Protein AF-A0A8T4JQD3-F1 (afdb_monomer)

Foldseek 3Di:
DDLVVLLVVLVVLCVVLVFDDDPQKTFDALVSLVVSQVVLCVVLVHDQDPVNCCVQVADPDDDDPRDHPDGGGIGGSVSVSVVSVVRSVVVVVD

Solvent-accessible surface area (backbone atoms only — not comparable to full-atom values): 5532 Å² total; per-residue (Å²): 119,59,60,70,58,47,40,51,51,53,54,47,54,32,55,78,69,68,50,59,72,57,98,61,25,33,64,35,42,44,65,58,44,53,54,50,52,52,50,50,25,64,78,63,75,46,88,79,50,74,70,50,42,56,67,48,61,41,61,100,73,79,91,70,73,78,47,87,83,54,76,67,42,61,26,46,49,62,50,45,37,53,52,52,35,55,51,49,46,51,63,78,73,107

Nearest PDB structures (foldseek):
  6nr8-assembly1_4  TM=2.829E-01  e=7.529E+00  Homo sapiens

Sequence (94 aa):
MERSGVEQKIRQILQEKNIETSQGNIEVDSLDAVGFVMDLEEEFDMEISNTDIDTYFSPPRSNSQWLLGDPKQQVSVNKIVDYVHEKVESYETA

Secondary structure (DSSP, 8-state):
--HHHHHHHHHHHHHHTT--EETTEEEE-HHHHHHHHHHHHHHHT----HHHIIIIIS-SSS-----TT---EEEEHHHHHHHHHHHHHHHHT-

Radius of gyration: 12.71 Å; Cα contacts (8 Å, |Δi|>4): 99; chains: 1; bounding box: 31×26×30 Å

Structure (mmCIF, N/CA/C/O backbone):
data_AF-A0A8T4JQD3-F1
#
_entry.id   AF-A0A8T4JQD3-F1
#
loop_
_atom_site.group_PDB
_atom_site.id
_atom_site.type_symbol
_atom_s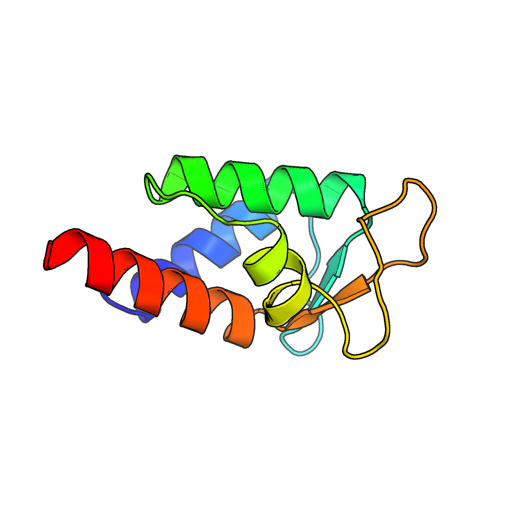ite.label_atom_id
_atom_site.label_alt_id
_atom_site.label_comp_id
_atom_site.label_asym_id
_atom_site.label_entity_id
_atom_site.label_seq_id
_atom_site.pdbx_PDB_ins_code
_atom_site.Cartn_x
_atom_site.Cartn_y
_atom_site.Cartn_z
_atom_site.occupancy
_atom_site.B_iso_or_equiv
_atom_site.auth_seq_id
_atom_site.auth_comp_id
_atom_site.auth_asym_id
_atom_site.auth_atom_id
_atom_site.pdbx_PDB_model_num
ATOM 1 N N . MET A 1 1 ? -12.156 1.714 10.722 1.00 80.19 1 MET A N 1
ATOM 2 C CA . MET A 1 1 ? -11.469 2.985 10.335 1.00 80.19 1 MET A CA 1
ATOM 3 C C . MET A 1 1 ? -12.095 3.566 9.060 1.00 80.19 1 MET A C 1
ATOM 5 O O . MET A 1 1 ? -12.493 2.783 8.218 1.00 80.19 1 MET A O 1
ATOM 9 N N . GLU A 1 2 ? -12.171 4.895 8.864 1.00 88.88 2 GLU A N 1
ATOM 10 C CA . GLU A 1 2 ? -12.673 5.479 7.595 1.00 88.88 2 GLU A CA 1
ATOM 11 C C . GLU A 1 2 ? -11.685 5.303 6.420 1.00 88.88 2 GLU A C 1
ATOM 13 O O . GLU A 1 2 ? -10.475 5.482 6.586 1.00 88.88 2 GLU A O 1
ATOM 18 N N . ARG A 1 3 ? -12.199 5.070 5.201 1.00 88.94 3 ARG A N 1
ATOM 19 C CA . ARG A 1 3 ? -11.410 4.955 3.951 1.00 88.94 3 ARG A CA 1
ATOM 20 C C . ARG A 1 3 ? -10.439 6.116 3.717 1.00 88.94 3 ARG A C 1
ATOM 22 O O . ARG A 1 3 ? -9.336 5.911 3.222 1.00 88.94 3 ARG A O 1
ATOM 29 N N . SER A 1 4 ? -10.839 7.334 4.071 1.00 90.75 4 SER A N 1
ATOM 30 C CA . SER A 1 4 ? -10.002 8.540 3.990 1.00 90.75 4 SER A CA 1
ATOM 31 C C . SER A 1 4 ? -8.756 8.447 4.880 1.00 90.75 4 SER A C 1
ATOM 33 O O . SER A 1 4 ? -7.676 8.858 4.460 1.00 90.75 4 SER A O 1
ATOM 35 N N . GLY A 1 5 ? -8.887 7.876 6.080 1.00 92.00 5 GLY A N 1
ATOM 36 C CA . GLY A 1 5 ? -7.771 7.635 6.997 1.00 92.00 5 GLY A CA 1
ATOM 37 C C . GLY A 1 5 ? -6.830 6.545 6.486 1.00 92.00 5 GLY A C 1
ATOM 38 O O . GLY A 1 5 ? -5.613 6.721 6.519 1.00 92.00 5 GLY A O 1
ATOM 39 N N . VAL A 1 6 ? -7.389 5.465 5.928 1.00 92.12 6 VAL A N 1
ATOM 40 C CA . VAL A 1 6 ? -6.618 4.398 5.266 1.00 92.12 6 VAL A CA 1
ATOM 41 C C . VAL A 1 6 ? -5.799 4.966 4.101 1.00 92.12 6 VAL A C 1
ATOM 43 O O . VAL A 1 6 ? -4.598 4.723 4.007 1.00 92.12 6 VAL A O 1
ATOM 46 N N . GLU A 1 7 ? -6.412 5.798 3.255 1.00 93.19 7 GLU A N 1
ATOM 47 C CA . GLU A 1 7 ? -5.722 6.452 2.140 1.00 93.19 7 GLU A CA 1
ATOM 48 C C . GLU A 1 7 ? -4.576 7.359 2.602 1.00 93.19 7 GLU A C 1
ATOM 50 O O . GLU A 1 7 ? -3.503 7.349 1.996 1.00 93.19 7 GLU A O 1
ATOM 55 N N . GLN A 1 8 ? -4.773 8.132 3.672 1.00 93.00 8 GLN A N 1
ATOM 56 C CA . GLN A 1 8 ? -3.724 8.992 4.221 1.00 93.00 8 GLN A CA 1
ATOM 57 C C . GLN A 1 8 ? -2.523 8.184 4.719 1.00 93.00 8 GLN A C 1
ATOM 59 O O . GLN A 1 8 ? -1.394 8.514 4.359 1.00 93.00 8 GLN A O 1
ATOM 64 N N . LYS A 1 9 ? -2.764 7.108 5.475 1.00 93.69 9 LYS A N 1
ATOM 65 C CA . LYS A 1 9 ? -1.706 6.213 5.963 1.00 93.69 9 LYS A CA 1
ATOM 66 C C . LYS A 1 9 ? -0.948 5.544 4.818 1.00 93.69 9 LYS A C 1
ATOM 68 O O . LYS A 1 9 ? 0.275 5.603 4.776 1.00 93.69 9 LYS A O 1
ATOM 73 N N . ILE A 1 10 ? -1.659 5.006 3.825 1.00 92.19 10 ILE A N 1
ATOM 74 C CA . ILE A 1 10 ? -1.033 4.405 2.637 1.00 92.19 10 ILE A CA 1
ATOM 75 C C . ILE A 1 10 ? -0.147 5.424 1.912 1.00 92.19 10 ILE A C 1
ATOM 77 O O . ILE A 1 10 ? 0.984 5.117 1.544 1.00 92.19 10 ILE A O 1
ATOM 81 N N . ARG A 1 11 ? -0.626 6.660 1.724 1.00 91.56 11 ARG A N 1
ATOM 82 C CA . ARG A 1 11 ? 0.172 7.728 1.101 1.00 91.56 11 ARG A CA 1
ATOM 83 C C . ARG A 1 11 ? 1.404 8.094 1.926 1.00 91.56 11 ARG A C 1
ATOM 85 O O . ARG A 1 11 ? 2.424 8.423 1.328 1.00 91.56 11 ARG A O 1
ATOM 92 N N . GLN A 1 12 ? 1.316 8.039 3.252 1.00 93.06 12 GLN A N 1
ATOM 93 C CA . GLN A 1 12 ? 2.454 8.270 4.135 1.00 93.06 12 GLN A CA 1
ATOM 94 C C . GLN A 1 12 ? 3.514 7.171 3.977 1.00 93.06 12 GLN A C 1
ATOM 96 O O . GLN A 1 12 ? 4.670 7.501 3.733 1.00 93.06 12 GLN A O 1
ATOM 101 N N . ILE A 1 13 ? 3.123 5.893 3.992 1.00 92.25 13 ILE A N 1
ATOM 102 C CA . ILE A 1 13 ? 4.045 4.761 3.776 1.00 92.25 13 ILE A CA 1
ATOM 103 C C . ILE A 1 13 ? 4.751 4.892 2.418 1.00 92.25 13 ILE A C 1
ATOM 105 O O . ILE A 1 13 ? 5.970 4.754 2.313 1.00 92.25 13 ILE A O 1
ATOM 109 N N . LEU A 1 14 ? 4.001 5.229 1.362 1.00 90.38 14 LEU A N 1
ATOM 110 C CA . LEU A 1 1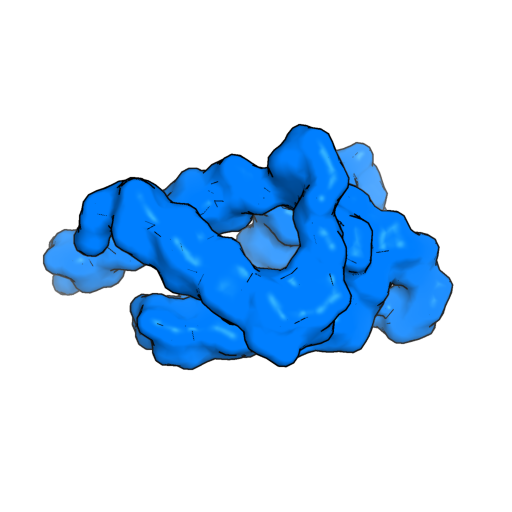4 ? 4.575 5.450 0.030 1.00 90.38 14 LEU A CA 1
ATOM 111 C C . LEU A 1 14 ? 5.614 6.584 0.027 1.00 90.38 14 LEU A C 1
ATOM 113 O O . LEU A 1 14 ? 6.654 6.458 -0.618 1.00 90.38 14 LEU A O 1
ATOM 117 N N . GLN A 1 15 ? 5.367 7.671 0.765 1.00 90.25 15 GLN A N 1
ATOM 118 C CA . GLN A 1 15 ? 6.326 8.770 0.913 1.00 90.25 15 GLN A CA 1
ATOM 119 C C . GLN A 1 15 ? 7.573 8.352 1.699 1.00 90.25 15 GLN A C 1
ATOM 121 O O . GLN A 1 15 ? 8.681 8.673 1.276 1.00 90.25 15 GLN A O 1
ATOM 126 N N . GLU A 1 16 ? 7.414 7.621 2.803 1.00 90.75 16 GLU A N 1
ATOM 127 C CA . GLU A 1 16 ? 8.527 7.128 3.627 1.00 90.75 16 GLU A CA 1
ATOM 128 C C . GLU A 1 16 ? 9.445 6.185 2.836 1.00 90.75 16 GLU A C 1
ATOM 130 O O . GLU A 1 16 ? 10.670 6.240 2.972 1.00 90.75 16 GLU A O 1
ATOM 135 N N . LYS A 1 17 ? 8.866 5.401 1.921 1.00 85.81 17 LYS A N 1
ATOM 136 C CA . LYS A 1 17 ? 9.600 4.525 0.999 1.00 85.81 17 LYS A CA 1
ATOM 137 C C . LYS A 1 17 ? 10.147 5.210 -0.252 1.00 85.81 17 LYS A C 1
ATOM 139 O O . LYS A 1 17 ? 10.850 4.564 -1.021 1.00 85.81 17 LYS A O 1
ATOM 144 N N . ASN A 1 18 ? 9.874 6.498 -0.466 1.00 87.31 18 ASN A N 1
ATOM 145 C CA . ASN A 1 18 ? 10.178 7.208 -1.717 1.00 87.31 18 ASN A CA 1
ATOM 146 C C . ASN A 1 18 ? 9.574 6.537 -2.970 1.00 87.31 18 ASN A C 1
ATOM 148 O O . ASN A 1 18 ? 10.146 6.611 -4.059 1.00 87.31 18 ASN A O 1
ATOM 152 N N . ILE A 1 19 ? 8.408 5.902 -2.831 1.00 84.81 19 ILE A N 1
ATOM 153 C CA . ILE A 1 19 ? 7.662 5.339 -3.957 1.00 84.81 19 ILE A CA 1
ATOM 154 C C . ILE A 1 19 ? 6.828 6.459 -4.577 1.00 84.81 19 ILE A C 1
ATOM 156 O O . ILE A 1 19 ? 5.862 6.956 -3.991 1.00 84.81 19 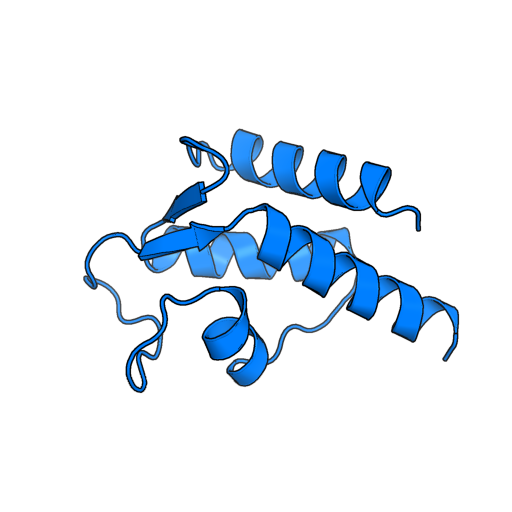ILE A O 1
ATOM 160 N N . GLU A 1 20 ? 7.197 6.868 -5.787 1.00 83.06 20 GLU A N 1
ATOM 161 C CA . GLU A 1 20 ? 6.464 7.907 -6.499 1.00 83.06 20 GLU A CA 1
ATOM 162 C C . GLU A 1 20 ? 5.093 7.407 -6.968 1.00 83.06 20 GLU A C 1
ATOM 164 O O . GLU A 1 20 ? 4.931 6.290 -7.466 1.00 83.06 20 GLU A O 1
ATOM 169 N N . THR A 1 21 ? 4.095 8.285 -6.847 1.00 82.88 21 THR A N 1
ATOM 170 C CA . THR A 1 21 ? 2.759 8.049 -7.399 1.00 82.88 21 THR A CA 1
ATOM 171 C C . THR A 1 21 ? 2.563 8.888 -8.658 1.00 82.88 21 THR A C 1
ATOM 173 O O . THR A 1 21 ? 2.786 10.099 -8.648 1.00 82.88 21 THR A O 1
ATOM 176 N N . SER A 1 22 ? 2.107 8.265 -9.741 1.00 82.81 22 SER A N 1
ATOM 177 C CA . SER A 1 22 ? 1.775 8.929 -11.001 1.00 82.81 22 SER A CA 1
ATOM 178 C C . SER A 1 22 ? 0.374 8.525 -11.440 1.00 82.81 22 SER A C 1
ATOM 180 O O . SER A 1 22 ? 0.054 7.344 -11.545 1.00 82.81 22 SER A O 1
ATOM 182 N N . GLN A 1 23 ? -0.495 9.516 -11.663 1.00 81.62 23 GLN A N 1
ATOM 183 C CA . GLN A 1 23 ? -1.883 9.308 -12.109 1.00 81.62 23 GLN A CA 1
ATOM 184 C C . GLN A 1 23 ? -2.707 8.347 -11.220 1.00 81.62 23 GLN A C 1
ATOM 186 O O . GLN A 1 23 ? -3.630 7.692 -11.697 1.00 81.62 23 GLN A O 1
ATOM 191 N N . GLY A 1 24 ? -2.393 8.266 -9.921 1.00 80.75 24 GLY A N 1
ATOM 192 C CA . GLY A 1 24 ? -3.068 7.359 -8.982 1.00 80.75 24 GLY A CA 1
ATOM 193 C C . GLY A 1 24 ? -2.545 5.919 -8.993 1.00 80.75 24 GLY A C 1
ATOM 194 O O . GLY A 1 24 ? -3.140 5.057 -8.345 1.00 80.75 24 GLY A O 1
ATOM 195 N N . ASN A 1 25 ? -1.436 5.664 -9.688 1.00 84.62 25 ASN A N 1
ATOM 196 C CA . ASN A 1 25 ? -0.700 4.407 -9.644 1.00 84.62 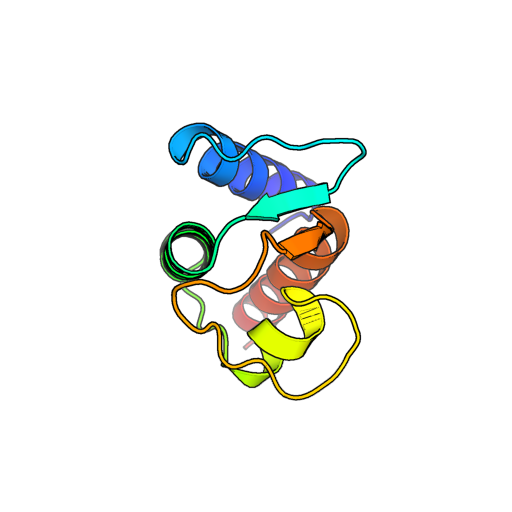25 ASN A CA 1
ATOM 197 C C . ASN A 1 25 ? 0.677 4.610 -9.003 1.00 84.62 25 ASN A C 1
ATOM 199 O O . ASN A 1 25 ? 1.210 5.718 -9.020 1.00 84.62 25 ASN A O 1
ATOM 203 N N . ILE A 1 26 ? 1.250 3.539 -8.469 1.00 83.81 26 ILE A N 1
ATOM 204 C CA . ILE A 1 26 ? 2.650 3.450 -8.048 1.00 83.81 26 ILE A CA 1
ATOM 205 C C . ILE A 1 26 ? 3.422 2.598 -9.046 1.00 83.81 26 ILE A C 1
ATOM 207 O O . ILE A 1 26 ? 2.867 1.644 -9.590 1.00 83.81 26 ILE A O 1
ATOM 211 N N . GLU A 1 27 ? 4.687 2.939 -9.272 1.00 82.25 27 GLU A N 1
ATOM 212 C CA . GLU A 1 27 ? 5.641 2.074 -9.966 1.00 82.25 27 GLU A CA 1
ATOM 213 C C . GLU A 1 27 ? 6.618 1.504 -8.946 1.00 82.25 27 GLU A C 1
ATOM 215 O O . GLU A 1 27 ? 7.516 2.206 -8.485 1.00 82.25 27 GLU A O 1
ATOM 220 N N . VAL A 1 28 ? 6.435 0.232 -8.602 1.00 76.38 28 VAL A N 1
ATOM 221 C CA . VAL A 1 28 ? 7.247 -0.459 -7.595 1.00 76.38 28 VAL A CA 1
ATOM 222 C C . VAL A 1 28 ? 8.011 -1.612 -8.222 1.00 76.38 28 VAL A C 1
ATOM 224 O O . VAL A 1 28 ? 7.506 -2.299 -9.114 1.00 76.38 28 VAL A O 1
ATOM 227 N N . ASP A 1 29 ? 9.249 -1.809 -7.780 1.00 75.19 29 ASP A N 1
ATOM 228 C CA . ASP A 1 29 ? 9.966 -3.052 -8.037 1.00 75.19 29 ASP A CA 1
ATOM 229 C C . ASP A 1 29 ? 9.592 -4.123 -7.001 1.00 75.19 29 ASP A C 1
ATOM 231 O O . ASP A 1 29 ? 8.840 -3.875 -6.055 1.00 75.19 29 ASP A O 1
ATOM 235 N N . SER A 1 30 ? 10.098 -5.340 -7.194 1.00 70.62 30 SER A N 1
ATOM 236 C CA . SER A 1 30 ? 9.745 -6.480 -6.352 1.00 70.62 30 SER A CA 1
ATOM 237 C C . SER A 1 30 ? 10.182 -6.341 -4.893 1.00 70.62 30 SER A C 1
ATOM 239 O O . SER A 1 30 ? 9.536 -6.913 -4.021 1.00 70.62 30 SER A O 1
ATOM 241 N N . LEU A 1 31 ? 11.257 -5.601 -4.603 1.00 73.12 31 LEU A N 1
ATOM 242 C CA . LEU A 1 31 ? 11.726 -5.395 -3.229 1.00 73.12 31 LEU A CA 1
ATOM 243 C C . LEU A 1 31 ? 10.902 -4.322 -2.526 1.00 73.12 31 LEU A C 1
ATOM 245 O O . LEU A 1 31 ? 10.468 -4.525 -1.391 1.00 73.12 31 LEU A O 1
ATOM 249 N N . ASP A 1 32 ? 10.661 -3.209 -3.213 1.00 79.19 32 ASP A N 1
ATOM 250 C CA . ASP A 1 32 ? 9.876 -2.100 -2.688 1.00 79.19 32 ASP A CA 1
ATOM 251 C C . ASP A 1 32 ? 8.431 -2.516 -2.439 1.00 79.19 32 ASP A C 1
ATOM 253 O O . ASP A 1 32 ? 7.861 -2.143 -1.416 1.00 79.19 32 ASP A O 1
ATOM 257 N N . ALA A 1 33 ? 7.860 -3.342 -3.317 1.00 77.44 33 ALA A N 1
ATOM 258 C CA . ALA A 1 33 ? 6.512 -3.861 -3.149 1.00 77.44 33 ALA A CA 1
ATOM 259 C C . ALA A 1 33 ? 6.372 -4.825 -1.971 1.00 77.44 33 ALA A C 1
ATOM 2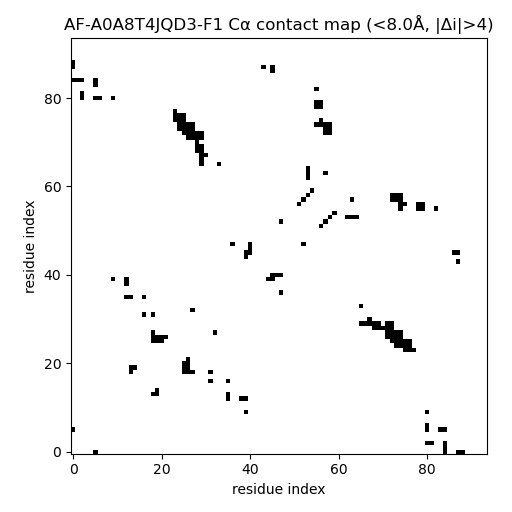61 O O . ALA A 1 33 ? 5.423 -4.696 -1.205 1.00 77.44 33 ALA A O 1
ATOM 262 N N . VAL A 1 34 ? 7.317 -5.755 -1.789 1.00 79.38 34 VAL A N 1
ATOM 263 C CA . VAL A 1 34 ? 7.313 -6.649 -0.619 1.00 79.38 34 VAL A CA 1
ATOM 264 C C . VAL A 1 34 ? 7.431 -5.829 0.660 1.00 79.38 34 VAL A C 1
ATOM 266 O O . VAL A 1 34 ? 6.646 -6.020 1.582 1.00 79.38 34 VAL A O 1
ATOM 269 N N . GLY A 1 35 ? 8.354 -4.865 0.698 1.00 83.88 35 GLY A N 1
ATOM 270 C CA . GLY A 1 35 ? 8.479 -3.980 1.851 1.00 83.88 35 GLY A CA 1
ATOM 271 C C . GLY A 1 35 ? 7.231 -3.120 2.072 1.00 83.88 35 GLY A C 1
ATOM 272 O O . GLY A 1 35 ? 6.852 -2.890 3.207 1.00 83.88 35 GLY A O 1
ATOM 273 N N . PHE A 1 36 ? 6.581 -2.650 1.008 1.00 86.62 36 PHE A N 1
ATOM 274 C CA . PHE A 1 36 ? 5.335 -1.893 1.108 1.00 86.62 36 PHE A CA 1
ATOM 275 C C . PHE A 1 36 ? 4.198 -2.743 1.684 1.00 86.62 36 PHE A C 1
ATOM 277 O O . PHE A 1 36 ? 3.470 -2.266 2.544 1.00 86.62 36 PHE A O 1
ATOM 284 N N . VAL A 1 37 ? 4.067 -4.003 1.260 1.00 86.50 37 VAL A N 1
ATOM 285 C CA . VAL A 1 37 ? 3.088 -4.940 1.830 1.00 86.50 37 VAL A CA 1
ATOM 286 C C . VAL A 1 37 ? 3.369 -5.182 3.314 1.00 86.50 37 VAL A C 1
ATOM 288 O O . VAL A 1 37 ? 2.440 -5.085 4.106 1.00 86.50 37 VAL A O 1
ATOM 291 N N . MET A 1 38 ? 4.628 -5.410 3.701 1.00 88.44 38 MET A N 1
ATOM 292 C CA . MET A 1 38 ? 5.001 -5.601 5.111 1.00 88.44 38 MET A CA 1
ATOM 293 C C . MET A 1 38 ? 4.651 -4.385 5.980 1.00 88.44 38 MET A C 1
ATOM 295 O O . MET A 1 38 ? 4.104 -4.550 7.066 1.00 88.44 38 MET A O 1
ATOM 299 N N . ASP A 1 39 ? 4.905 -3.168 5.494 1.00 91.81 39 ASP A N 1
ATOM 300 C CA . ASP A 1 39 ? 4.551 -1.948 6.227 1.00 91.81 39 ASP A CA 1
ATOM 301 C C . ASP A 1 39 ? 3.028 -1.790 6.374 1.00 91.81 39 ASP A C 1
ATOM 303 O O . ASP A 1 39 ? 2.557 -1.281 7.387 1.00 91.81 39 ASP A O 1
ATOM 307 N N . LEU A 1 40 ? 2.235 -2.232 5.387 1.00 90.81 40 LEU A N 1
ATOM 308 C CA . LEU A 1 40 ? 0.773 -2.255 5.511 1.00 90.81 40 LEU A CA 1
ATOM 309 C C . LEU A 1 40 ? 0.313 -3.269 6.561 1.00 90.81 40 LEU A C 1
ATOM 311 O O . LEU A 1 40 ? -0.586 -2.967 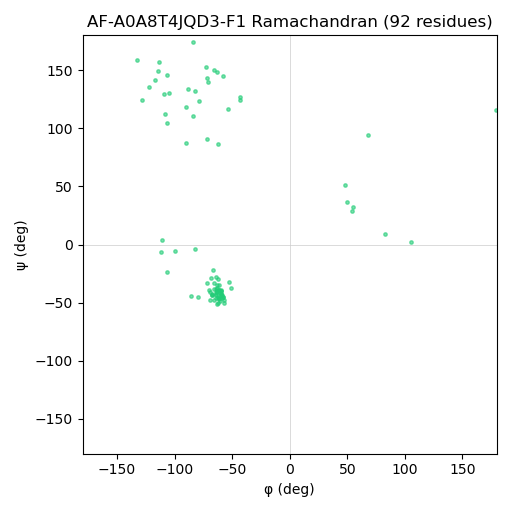7.342 1.00 90.81 40 LEU A O 1
ATOM 315 N N . GLU A 1 41 ? 0.907 -4.459 6.577 1.00 90.38 41 GLU A N 1
ATOM 316 C CA . GLU A 1 41 ? 0.609 -5.477 7.587 1.00 90.38 41 GLU A CA 1
ATOM 317 C C . GLU A 1 41 ? 0.899 -4.958 9.001 1.00 90.38 41 GLU A C 1
ATOM 319 O O . GLU A 1 41 ? 0.063 -5.111 9.891 1.00 90.38 41 GLU A O 1
ATOM 324 N N . GLU A 1 42 ? 2.031 -4.274 9.193 1.00 91.25 42 GLU A N 1
ATOM 325 C CA . GLU A 1 42 ? 2.417 -3.680 10.477 1.00 91.25 42 GLU A CA 1
ATOM 326 C C . GLU A 1 42 ? 1.523 -2.489 10.870 1.00 91.25 42 GLU A C 1
ATOM 328 O O . GLU A 1 42 ? 1.019 -2.436 11.992 1.00 91.25 42 GLU A O 1
ATOM 333 N N . GLU A 1 43 ? 1.276 -1.546 9.956 1.00 91.81 43 GLU A N 1
ATOM 334 C CA . GLU A 1 43 ? 0.530 -0.310 10.241 1.00 91.81 43 GLU A CA 1
ATOM 335 C C . GLU A 1 43 ? -0.960 -0.555 10.543 1.00 91.81 43 GLU A C 1
ATOM 337 O O . GLU A 1 43 ? -1.602 0.231 11.256 1.00 91.81 43 GLU A O 1
ATOM 342 N N . PHE A 1 44 ? -1.527 -1.622 9.978 1.00 89.56 44 PHE A N 1
ATOM 343 C CA . PHE A 1 44 ? -2.940 -1.974 10.120 1.00 89.56 44 PHE A CA 1
ATOM 344 C C . PHE A 1 44 ? -3.184 -3.240 10.952 1.00 89.56 44 PHE A C 1
ATOM 346 O O . PHE A 1 44 ? -4.344 -3.626 11.088 1.00 89.56 44 PHE A O 1
ATOM 353 N N . ASP A 1 45 ? -2.136 -3.845 11.526 1.00 88.31 45 ASP A N 1
ATOM 354 C CA . ASP A 1 45 ? -2.197 -5.102 12.294 1.00 88.31 45 ASP A CA 1
ATOM 355 C C . ASP A 1 45 ? -2.992 -6.192 11.547 1.00 88.31 45 ASP A C 1
ATOM 357 O O . ASP A 1 45 ? -3.959 -6.767 12.051 1.00 88.31 45 ASP A O 1
ATOM 361 N N . MET A 1 46 ? -2.627 -6.416 10.281 1.00 86.50 46 MET A N 1
ATOM 362 C CA . MET A 1 46 ? -3.340 -7.313 9.366 1.00 86.50 46 MET A CA 1
ATOM 363 C C . MET A 1 46 ? -2.396 -8.262 8.630 1.00 86.50 46 MET A C 1
ATOM 365 O O . MET A 1 46 ? -1.219 -7.976 8.472 1.00 86.50 46 MET A O 1
ATOM 369 N N . GLU A 1 47 ? -2.934 -9.378 8.131 1.00 87.56 47 GLU A N 1
ATOM 370 C CA . GLU A 1 47 ? -2.204 -10.325 7.278 1.00 87.56 47 GLU A CA 1
ATOM 371 C C . GLU A 1 47 ? -2.721 -10.246 5.831 1.00 87.56 47 GLU A C 1
ATOM 373 O O . GLU A 1 47 ? -3.934 -10.318 5.569 1.00 87.56 47 GLU A O 1
ATOM 378 N N . ILE A 1 48 ? -1.798 -10.102 4.881 1.00 83.62 48 ILE A N 1
ATOM 379 C CA . ILE A 1 48 ? -2.049 -10.049 3.442 1.00 83.62 48 ILE A CA 1
ATO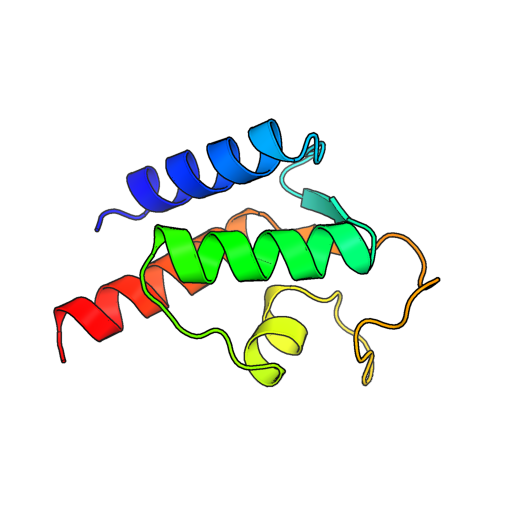M 380 C C . ILE A 1 48 ? -1.545 -11.353 2.827 1.00 83.62 48 ILE A C 1
ATOM 382 O O . ILE A 1 48 ? -0.349 -11.628 2.757 1.00 83.62 48 ILE A O 1
ATOM 386 N N . SER A 1 49 ? -2.467 -12.178 2.331 1.00 82.75 49 SER A N 1
ATOM 387 C CA . SER A 1 49 ? -2.074 -13.447 1.725 1.00 82.75 49 SER A CA 1
ATOM 388 C C . SER A 1 49 ? -1.416 -13.227 0.361 1.00 82.75 49 SER A C 1
ATOM 390 O O . SER A 1 49 ? -1.779 -12.307 -0.368 1.00 82.75 49 SER A O 1
ATOM 392 N N . ASN A 1 50 ? -0.531 -14.136 -0.061 1.00 74.81 50 ASN A N 1
ATOM 393 C CA . ASN A 1 50 ? 0.052 -14.097 -1.413 1.00 74.81 50 ASN A CA 1
ATOM 394 C C . ASN A 1 50 ? -1.015 -14.017 -2.525 1.00 74.81 50 ASN A C 1
ATOM 396 O O . ASN A 1 50 ? -0.796 -13.378 -3.548 1.00 74.81 50 ASN A O 1
ATOM 400 N N . THR A 1 51 ? -2.188 -14.620 -2.306 1.00 78.25 51 THR A N 1
ATOM 401 C CA . THR A 1 51 ? -3.322 -14.550 -3.243 1.00 78.25 51 THR A CA 1
ATOM 402 C C . THR A 1 51 ? -3.881 -13.129 -3.356 1.00 78.25 51 THR A C 1
ATOM 404 O O . THR A 1 51 ? -4.250 -12.689 -4.447 1.00 78.25 51 THR A O 1
ATOM 407 N N . ASP A 1 52 ? -3.940 -12.400 -2.239 1.00 80.12 52 ASP A N 1
ATOM 408 C CA . ASP A 1 52 ? -4.394 -11.010 -2.206 1.00 80.12 52 ASP A CA 1
ATOM 409 C C . ASP A 1 52 ? -3.366 -10.091 -2.872 1.00 80.12 52 ASP A C 1
ATOM 411 O O . ASP A 1 52 ? -3.741 -9.208 -3.646 1.00 80.12 52 ASP A O 1
ATOM 415 N N . ILE A 1 53 ? -2.072 -10.349 -2.658 1.00 77.50 53 ILE A N 1
ATOM 416 C CA . ILE A 1 53 ? -0.991 -9.632 -3.345 1.00 77.50 53 ILE A CA 1
ATOM 417 C C . ILE A 1 53 ? -1.150 -9.782 -4.869 1.00 77.50 53 ILE A C 1
ATOM 419 O O . ILE A 1 53 ? -1.219 -8.780 -5.580 1.00 77.50 53 ILE A O 1
ATOM 423 N N . ASP A 1 54 ? -1.330 -11.003 -5.373 1.00 72.94 54 ASP A N 1
ATOM 424 C CA . ASP A 1 54 ? -1.520 -11.252 -6.810 1.00 72.94 54 ASP A CA 1
ATOM 425 C C . ASP A 1 54 ? -2.790 -10.583 -7.378 1.00 72.94 54 ASP A C 1
ATOM 427 O O . ASP A 1 54 ? -2.850 -10.225 -8.558 1.00 72.94 54 ASP A O 1
ATOM 431 N N . THR A 1 55 ? -3.823 -10.409 -6.550 1.00 74.12 55 THR A N 1
ATOM 432 C CA . THR A 1 55 ? -5.130 -9.883 -6.977 1.00 74.12 55 THR A CA 1
ATOM 433 C C . THR A 1 55 ? -5.183 -8.355 -6.967 1.00 74.12 55 THR A C 1
ATOM 435 O O . THR A 1 55 ? -5.707 -7.735 -7.901 1.00 74.12 55 THR A O 1
ATOM 438 N N . TYR A 1 56 ? -4.659 -7.738 -5.909 1.00 74.94 56 TYR A N 1
ATOM 439 C CA . TYR A 1 56 ? -4.808 -6.306 -5.639 1.00 74.94 56 TYR A CA 1
ATOM 440 C C . TYR A 1 56 ? -3.524 -5.515 -5.891 1.00 74.94 56 TYR A C 1
ATOM 442 O O . TYR A 1 56 ? -3.601 -4.321 -6.193 1.00 74.94 56 TYR A O 1
ATOM 450 N N . PHE A 1 57 ? -2.368 -6.181 -5.829 1.00 72.38 57 PHE A N 1
ATOM 451 C CA . PHE A 1 57 ? -1.052 -5.554 -5.895 1.00 72.38 57 PHE A CA 1
ATOM 452 C C . PHE A 1 57 ? -0.276 -5.899 -7.174 1.00 72.38 57 PHE A C 1
ATOM 454 O O . PHE A 1 57 ? 0.750 -5.279 -7.424 1.00 72.38 57 PHE A O 1
ATOM 461 N N . SER A 1 58 ? -0.772 -6.799 -8.028 1.00 63.38 58 SER A N 1
ATOM 462 C CA . SER A 1 58 ? -0.140 -7.130 -9.314 1.00 63.38 58 SER A CA 1
ATOM 463 C C . SER A 1 58 ? -1.002 -6.734 -10.526 1.00 63.38 58 SER A C 1
ATOM 465 O O . SER A 1 58 ? -2.238 -6.718 -10.458 1.00 63.38 58 SER A O 1
ATOM 467 N N . PRO A 1 59 ? -0.390 -6.386 -11.677 1.00 54.72 59 PRO A N 1
ATOM 468 C CA . PRO A 1 59 ? -1.132 -6.132 -12.905 1.00 54.72 59 PRO A CA 1
ATOM 469 C C . PRO A 1 59 ? -1.814 -7.418 -13.411 1.00 54.72 59 PRO A C 1
ATOM 471 O O . PRO A 1 59 ? -1.301 -8.523 -13.225 1.00 54.72 59 PRO A O 1
ATOM 474 N N . PRO A 1 60 ? -2.961 -7.313 -14.108 1.00 46.72 60 PRO A N 1
ATOM 475 C CA . PRO A 1 60 ? -3.700 -8.479 -14.569 1.00 46.72 60 PRO A CA 1
ATOM 476 C C . PRO A 1 60 ? -2.960 -9.179 -15.721 1.00 46.72 60 PRO A C 1
ATOM 478 O O . PRO A 1 60 ? -3.182 -8.833 -16.881 1.00 46.72 60 PRO A O 1
ATOM 481 N N . ARG A 1 61 ? -2.093 -10.158 -15.406 1.00 42.12 61 ARG A N 1
ATOM 482 C CA . ARG A 1 61 ? -1.791 -11.377 -16.195 1.00 42.12 61 ARG A CA 1
ATOM 483 C C . ARG A 1 61 ? -0.718 -12.263 -15.525 1.00 42.12 61 ARG A C 1
ATOM 485 O O . ARG A 1 61 ? 0.453 -11.926 -15.535 1.00 42.12 61 ARG A O 1
ATOM 492 N N . SER A 1 62 ? -1.153 -13.472 -15.146 1.00 36.25 62 SER A N 1
ATOM 493 C CA . SER A 1 62 ? -0.399 -14.740 -15.086 1.00 36.25 62 SER A CA 1
ATOM 494 C C . SER A 1 62 ? 0.727 -14.893 -14.044 1.00 36.25 62 SER A C 1
ATOM 496 O O . SER A 1 62 ? 1.885 -14.679 -14.368 1.00 36.25 62 SER A O 1
ATOM 498 N N . ASN A 1 63 ? 0.400 -15.459 -12.873 1.00 39.94 63 ASN A N 1
ATOM 499 C CA . ASN A 1 63 ? 1.305 -16.234 -11.996 1.00 39.94 63 ASN A CA 1
ATOM 500 C C . ASN A 1 63 ? 2.673 -15.607 -11.636 1.00 39.94 63 ASN A C 1
ATOM 502 O O . ASN A 1 63 ? 3.662 -16.334 -11.518 1.00 39.94 63 ASN A O 1
ATOM 506 N N . SER A 1 64 ? 2.758 -14.294 -11.436 1.00 45.84 64 SER A N 1
ATOM 507 C CA . SER A 1 64 ? 4.006 -13.668 -10.993 1.00 45.84 64 SER A CA 1
ATOM 508 C C . SER A 1 64 ? 4.075 -13.623 -9.471 1.00 45.84 64 SER A C 1
ATOM 510 O O . SER A 1 64 ? 3.756 -12.619 -8.848 1.00 45.84 64 SER A O 1
ATOM 512 N N . GLN A 1 65 ? 4.594 -14.706 -8.890 1.00 51.62 65 GLN A N 1
ATOM 513 C CA . GLN A 1 65 ? 5.412 -14.601 -7.680 1.00 51.62 65 GLN A CA 1
ATOM 514 C C . GLN A 1 65 ? 6.368 -13.417 -7.894 1.00 51.62 65 GLN A C 1
ATOM 516 O O . GLN A 1 65 ? 7.023 -13.380 -8.933 1.00 51.62 65 GLN A O 1
ATOM 521 N N . TRP A 1 66 ? 6.422 -12.446 -6.980 1.00 57.94 66 TRP A N 1
ATOM 522 C CA . TRP A 1 66 ? 7.258 -11.248 -7.111 1.00 57.94 66 TRP A CA 1
ATOM 523 C C . TRP A 1 66 ? 8.741 -11.641 -7.174 1.00 57.94 66 TRP A C 1
ATOM 525 O O . TRP A 1 66 ? 9.431 -11.738 -6.161 1.00 57.94 66 TRP A O 1
ATOM 535 N N . LEU A 1 67 ? 9.230 -11.944 -8.376 1.00 51.84 67 LEU A N 1
ATOM 536 C CA . LEU A 1 67 ? 10.595 -12.381 -8.612 1.00 51.84 67 LEU A CA 1
ATOM 537 C C . LEU A 1 67 ? 11.490 -11.144 -8.686 1.00 51.84 67 LEU A C 1
ATOM 539 O O . LEU A 1 67 ? 11.187 -10.160 -9.363 1.00 51.84 67 LEU A O 1
ATOM 543 N N . LEU A 1 68 ? 12.608 -11.186 -7.963 1.00 51.19 68 LEU A N 1
ATOM 544 C CA . LEU A 1 68 ? 13.662 -10.177 -8.048 1.00 51.19 68 LEU A CA 1
ATOM 545 C C . LEU A 1 68 ? 14.096 -10.009 -9.513 1.00 51.19 68 LEU A C 1
ATOM 547 O O . LEU A 1 68 ? 14.632 -10.946 -10.105 1.00 51.19 68 LEU A O 1
ATOM 551 N N . GLY A 1 69 ? 13.883 -8.819 -10.079 1.00 51.75 69 GLY A N 1
ATOM 552 C CA . GLY A 1 69 ? 14.257 -8.494 -11.460 1.00 51.75 69 GLY A CA 1
ATOM 553 C C . GLY A 1 69 ? 13.101 -8.421 -12.462 1.00 51.75 69 GLY A C 1
ATOM 554 O O . GLY A 1 69 ? 13.362 -8.163 -13.638 1.00 51.75 69 GLY A O 1
ATOM 555 N N . ASP A 1 70 ? 11.852 -8.601 -12.021 1.00 61.69 70 ASP A N 1
ATOM 556 C CA . ASP A 1 70 ? 10.684 -8.282 -12.845 1.00 61.69 70 ASP A CA 1
ATOM 557 C C . ASP A 1 70 ? 10.622 -6.775 -13.173 1.00 61.69 70 ASP A C 1
ATOM 559 O O . ASP A 1 70 ? 11.083 -5.933 -12.391 1.00 61.69 70 ASP A O 1
ATOM 563 N N . PRO A 1 71 ? 10.079 -6.401 -14.347 1.00 62.06 71 PRO A N 1
ATOM 564 C CA . PRO A 1 71 ? 9.876 -5.001 -14.696 1.00 62.06 71 PRO A CA 1
ATOM 565 C C . PRO A 1 71 ? 8.981 -4.319 -13.656 1.00 62.06 71 PRO A C 1
ATOM 567 O O . PRO A 1 71 ? 8.050 -4.940 -13.141 1.00 62.06 71 PRO A O 1
ATOM 570 N N . LYS A 1 72 ? 9.254 -3.032 -13.383 1.00 68.00 72 LYS A N 1
ATOM 571 C CA . LYS A 1 72 ? 8.463 -2.206 -12.457 1.00 68.00 72 LYS A CA 1
ATOM 572 C C . LYS A 1 72 ? 6.971 -2.433 -12.687 1.00 68.00 72 LYS A C 1
ATOM 574 O O . LYS A 1 72 ? 6.477 -2.273 -13.807 1.00 68.00 72 LYS A O 1
ATOM 579 N N . GLN A 1 73 ? 6.272 -2.815 -11.629 1.00 73.44 73 GLN A N 1
ATOM 580 C CA . GLN A 1 73 ? 4.850 -3.095 -11.684 1.00 73.44 73 GLN A CA 1
ATOM 581 C C . GLN A 1 73 ? 4.073 -1.806 -11.432 1.00 73.44 73 GLN A C 1
ATOM 583 O O . GLN A 1 73 ? 4.383 -1.055 -10.508 1.00 73.44 73 GLN A O 1
ATOM 588 N N . GLN A 1 74 ? 3.060 -1.553 -12.265 1.00 77.06 74 GLN A N 1
ATOM 589 C CA . GLN A 1 74 ? 2.104 -0.477 -12.025 1.00 77.06 74 GLN A CA 1
ATOM 590 C C . GLN A 1 74 ? 0.925 -0.996 -11.215 1.00 77.06 74 GLN A C 1
ATOM 592 O O . GLN A 1 74 ? 0.175 -1.861 -11.676 1.00 77.06 74 GLN A O 1
ATOM 597 N N . VAL A 1 75 ? 0.742 -0.425 -10.028 1.00 81.00 75 VAL A N 1
ATOM 598 C CA . VAL A 1 75 ? -0.310 -0.818 -9.087 1.00 81.00 75 VAL A CA 1
ATOM 599 C C . VAL A 1 75 ? -1.184 0.384 -8.777 1.00 81.00 75 VAL A C 1
ATOM 601 O O . VAL A 1 75 ? -0.681 1.478 -8.538 1.00 81.00 75 VAL A O 1
ATOM 604 N N . SER A 1 76 ? -2.504 0.204 -8.779 1.00 86.88 76 SER A N 1
ATOM 605 C CA . SER A 1 76 ? -3.426 1.297 -8.468 1.00 86.88 76 SER A CA 1
ATOM 606 C C . SER A 1 76 ? -3.511 1.527 -6.967 1.00 86.88 76 SER A C 1
ATOM 608 O O . SER A 1 76 ? -3.924 0.636 -6.226 1.00 86.88 76 SER A O 1
ATOM 610 N N . VAL A 1 77 ? -3.218 2.754 -6.531 1.00 88.12 77 VAL A N 1
ATOM 611 C CA . VAL A 1 77 ? -3.324 3.148 -5.118 1.00 88.12 77 VAL A CA 1
ATOM 612 C C . VAL A 1 77 ? -4.758 2.980 -4.626 1.00 88.12 77 VAL A C 1
ATOM 614 O O . VAL A 1 77 ? -4.973 2.465 -3.539 1.00 88.12 77 VAL A O 1
ATOM 617 N N . ASN A 1 78 ? -5.752 3.328 -5.447 1.00 89.06 78 ASN A N 1
ATOM 618 C CA . ASN A 1 78 ? -7.158 3.179 -5.069 1.00 89.06 78 ASN A CA 1
ATOM 619 C C . ASN A 1 78 ? -7.539 1.719 -4.796 1.00 89.06 78 ASN A C 1
ATOM 621 O O . ASN A 1 78 ? -8.255 1.467 -3.836 1.00 89.06 78 ASN A O 1
ATOM 625 N N . LYS A 1 79 ? -7.026 0.763 -5.584 1.00 88.25 79 LYS A N 1
ATOM 626 C CA . LYS A 1 79 ? -7.276 -0.667 -5.338 1.00 88.25 79 LYS A CA 1
ATOM 627 C C . LYS A 1 79 ? -6.692 -1.130 -4.007 1.00 88.25 79 LYS A C 1
ATOM 629 O O . LYS A 1 79 ? -7.347 -1.883 -3.297 1.00 88.25 79 LYS A O 1
ATOM 634 N N . ILE A 1 80 ? -5.487 -0.666 -3.678 1.00 88.69 80 ILE A N 1
ATOM 635 C CA . ILE A 1 80 ? -4.832 -0.970 -2.401 1.00 88.69 80 ILE A CA 1
ATOM 636 C C . ILE A 1 80 ? -5.642 -0.373 -1.245 1.00 88.69 80 ILE A C 1
ATOM 638 O O . ILE A 1 80 ? -5.928 -1.066 -0.276 1.00 88.69 80 ILE A O 1
ATOM 642 N N . VAL A 1 81 ? -6.062 0.891 -1.370 1.00 91.69 81 VAL A N 1
ATOM 643 C CA . VAL A 1 81 ? -6.895 1.581 -0.372 1.00 91.69 81 VAL A CA 1
ATOM 644 C C . VAL A 1 81 ? -8.197 0.829 -0.123 1.00 91.69 81 VAL A C 1
ATOM 646 O O . VAL A 1 81 ? -8.554 0.613 1.031 1.00 91.69 81 VAL A O 1
ATOM 649 N N . ASP A 1 82 ? -8.894 0.433 -1.187 1.00 90.81 82 ASP A N 1
ATOM 650 C CA . ASP A 1 82 ? -10.168 -0.275 -1.075 1.00 90.81 82 ASP A CA 1
ATOM 651 C C . ASP A 1 82 ? -9.982 -1.640 -0.388 1.00 90.81 82 ASP A C 1
ATOM 653 O O . ASP A 1 82 ? -10.734 -1.963 0.528 1.00 90.81 82 ASP A O 1
ATOM 657 N N . TYR A 1 83 ? -8.935 -2.391 -0.754 1.00 90.56 83 TYR A N 1
ATOM 658 C CA . TYR A 1 83 ? -8.604 -3.678 -0.133 1.00 90.56 83 TYR A CA 1
ATOM 659 C C . TYR A 1 83 ? -8.260 -3.551 1.358 1.00 90.56 83 TYR A C 1
ATOM 661 O O . TYR A 1 83 ? -8.814 -4.274 2.186 1.00 90.56 83 TYR A O 1
ATOM 669 N N . VAL A 1 84 ? -7.363 -2.627 1.720 1.00 90.50 84 VAL A N 1
ATOM 670 C CA . VAL A 1 84 ? -6.959 -2.422 3.121 1.00 90.50 84 VAL A CA 1
ATO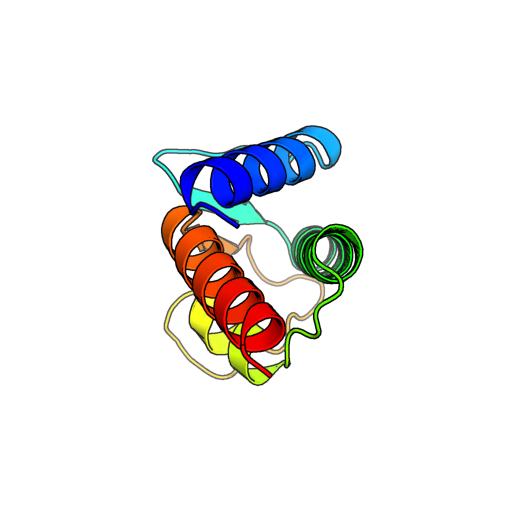M 671 C C . VAL A 1 84 ? -8.152 -1.961 3.954 1.00 90.50 84 VAL A C 1
ATOM 673 O O . VAL A 1 84 ? -8.344 -2.446 5.064 1.00 90.50 84 VAL A O 1
ATOM 676 N N . HIS A 1 85 ? -8.993 -1.074 3.417 1.00 91.69 85 HIS A N 1
ATOM 677 C CA . HIS A 1 85 ? -10.207 -0.634 4.099 1.00 91.69 85 HIS A CA 1
ATOM 678 C C . HIS A 1 85 ? -11.165 -1.799 4.374 1.00 91.69 85 HIS A C 1
ATOM 680 O O . HIS A 1 85 ? -11.590 -1.970 5.513 1.00 91.69 85 HIS A O 1
ATOM 686 N N . GLU A 1 86 ? -11.450 -2.628 3.365 1.00 90.06 86 GLU A N 1
ATOM 687 C CA . GLU A 1 86 ? -12.310 -3.809 3.508 1.00 90.06 86 GLU A CA 1
ATOM 688 C C . GLU A 1 86 ? -11.751 -4.799 4.544 1.00 90.06 86 GLU A C 1
ATOM 690 O O . GLU A 1 86 ? -12.486 -5.309 5.393 1.00 90.06 86 GLU A O 1
ATOM 695 N N . LYS A 1 87 ? -10.432 -5.030 4.530 1.00 87.56 87 LYS A N 1
ATOM 696 C CA . LYS A 1 87 ? -9.764 -5.880 5.521 1.00 87.56 87 LYS A CA 1
ATOM 697 C C . LYS A 1 87 ? -9.879 -5.313 6.931 1.00 87.56 87 LYS A C 1
ATOM 699 O O . LYS A 1 87 ? -10.321 -6.040 7.818 1.00 87.56 87 LYS A O 1
ATOM 704 N N . VAL A 1 88 ? -9.539 -4.045 7.145 1.00 86.69 88 VAL A N 1
ATOM 705 C CA . VAL A 1 88 ? -9.611 -3.403 8.469 1.00 86.69 88 VAL A CA 1
ATOM 706 C C . VAL A 1 88 ? -11.040 -3.428 9.018 1.00 86.69 88 VAL A C 1
ATOM 708 O O . VAL A 1 88 ? -11.232 -3.778 10.181 1.00 86.69 88 VAL A O 1
ATOM 711 N N . GLU A 1 89 ? -12.049 -3.136 8.191 1.00 85.94 89 GLU A N 1
ATOM 712 C CA . GLU A 1 89 ? -13.458 -3.250 8.598 1.00 85.94 89 GLU A CA 1
ATOM 713 C C . GLU A 1 89 ? -13.816 -4.680 9.027 1.00 85.94 89 GLU A C 1
ATOM 715 O O . GLU A 1 89 ? -14.509 -4.863 10.028 1.00 85.94 89 GLU A O 1
ATOM 720 N N . SER A 1 90 ? -13.312 -5.702 8.324 1.00 81.38 90 SER A N 1
ATOM 721 C CA . SER A 1 90 ? -13.592 -7.098 8.674 1.00 81.38 90 SER A CA 1
ATOM 722 C C . SER A 1 90 ? -13.046 -7.490 10.054 1.00 81.38 90 SER A C 1
ATOM 724 O O . SER A 1 90 ? -13.761 -8.149 10.811 1.00 81.38 90 SER A O 1
ATOM 726 N N . TYR A 1 91 ? -11.844 -7.027 10.422 1.00 74.25 91 TYR A N 1
ATOM 727 C CA . TYR A 1 91 ? -11.238 -7.287 11.735 1.00 74.25 91 TYR A CA 1
ATOM 728 C C . TYR A 1 91 ? -11.920 -6.515 12.870 1.00 74.25 91 TYR A C 1
ATOM 730 O O . TYR A 1 91 ? -12.034 -7.042 13.970 1.00 74.25 91 TYR A O 1
ATOM 738 N N . GLU A 1 92 ? -12.427 -5.302 12.623 1.00 67.00 92 GLU A N 1
ATOM 739 C CA . GLU A 1 92 ? -13.194 -4.547 13.629 1.00 67.00 92 GLU A CA 1
ATOM 740 C C . GLU A 1 92 ? -14.545 -5.213 13.965 1.00 67.00 92 GLU A C 1
ATOM 742 O O . GLU A 1 92 ? -15.119 -4.960 15.027 1.00 67.00 92 GLU A O 1
ATOM 747 N N . THR A 1 93 ? -15.064 -6.060 13.069 1.00 59.25 93 THR A N 1
ATOM 748 C CA . THR A 1 93 ? -16.342 -6.774 13.244 1.00 59.25 93 THR A CA 1
ATOM 749 C C . THR A 1 93 ? -16.229 -8.231 13.708 1.00 59.25 93 THR A C 1
ATOM 751 O O . THR A 1 93 ? -17.269 -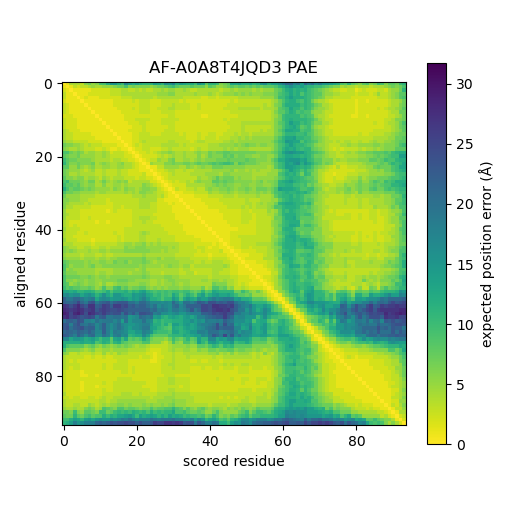8.843 13.970 1.00 59.25 93 THR A O 1
ATOM 754 N N . ALA A 1 94 ? -15.016 -8.784 13.806 1.00 53.59 94 ALA A N 1
ATOM 755 C CA . ALA A 1 94 ? -14.745 -10.175 14.192 1.00 53.59 94 ALA A CA 1
ATOM 756 C C . ALA A 1 94 ? -14.420 -10.317 15.689 1.00 53.59 94 ALA A C 1
ATOM 758 O O . ALA A 1 94 ? -14.871 -11.327 16.282 1.00 53.59 94 ALA A O 1
#

Mean predicted aligned error: 6.57 Å

pLDDT: mean 79.02, std 14.15, range [36.25, 93.69]